Protein AF-A0A7W0KRJ3-F1 (afdb_monomer_lite)

Sequence (110 aa):
MSLVLPGERETLPFDDPAVAGALRRVLGLRPSPVFSTLSARDDRWLGSLTGGERLDERLLADPFGALAQARVLRVGAGFLGLTPALPGPVIQRYGSGNPWPGGRFERSQR

Radius of gyration: 16.85 Å; chains: 1; bounding box: 44×34×52 Å

Foldseek 3Di:
DKKFFDDPPQKDFCLPPVNVVVVVVLCVPDHAPDKDFDADPLTTTGIIDGDDPDDDPCSVPPVCCVSGNIDDDDDDPPPDDDDPPDPDDDDSDRPDPDDDPPDDDDDDDD

Structure (mmCIF, N/CA/C/O backbone):
data_AF-A0A7W0KRJ3-F1
#
_entry.id   AF-A0A7W0KRJ3-F1
#
loop_
_atom_site.group_PDB
_atom_site.id
_atom_site.type_symbol
_atom_site.label_atom_id
_atom_site.label_alt_id
_atom_site.label_comp_id
_atom_site.label_asym_id
_atom_site.label_entity_id
_atom_site.label_seq_id
_atom_site.pdbx_PDB_ins_code
_atom_site.Cartn_x
_atom_site.Cartn_y
_atom_site.Cartn_z
_atom_site.occupancy
_atom_site.B_iso_or_equiv
_atom_site.auth_seq_id
_atom_site.auth_comp_id
_atom_site.auth_asym_id
_atom_site.auth_atom_id
_atom_site.pdbx_PDB_model_num
ATOM 1 N N . MET A 1 1 ? -9.149 -2.831 7.467 1.00 91.00 1 MET A N 1
ATOM 2 C CA . MET A 1 1 ? -7.882 -2.729 6.711 1.00 91.00 1 MET A CA 1
ATOM 3 C C . MET A 1 1 ? -7.844 -3.849 5.688 1.00 91.00 1 MET A C 1
ATOM 5 O O . MET A 1 1 ? -8.365 -4.917 5.981 1.00 91.00 1 MET A O 1
ATOM 9 N N . SER A 1 2 ? -7.262 -3.603 4.523 1.00 91.44 2 SER A N 1
ATOM 10 C CA . SER A 1 2 ? -6.898 -4.597 3.518 1.00 91.44 2 SER A CA 1
ATOM 11 C C . SER A 1 2 ? -5.375 -4.751 3.534 1.00 91.44 2 SER A C 1
ATOM 13 O O . SER A 1 2 ? -4.651 -3.753 3.539 1.00 91.44 2 SER A O 1
ATOM 15 N N . LEU A 1 3 ? -4.907 -5.995 3.620 1.00 92.38 3 LEU A N 1
ATOM 16 C CA . LEU A 1 3 ? -3.504 -6.381 3.514 1.00 92.38 3 LEU A CA 1
ATOM 17 C C . LEU A 1 3 ? -3.340 -7.268 2.285 1.00 92.38 3 LEU A C 1
ATOM 19 O O . LEU A 1 3 ? -3.967 -8.325 2.205 1.00 92.38 3 LEU A O 1
ATOM 23 N N . VAL A 1 4 ? -2.457 -6.872 1.380 1.00 90.19 4 VAL A N 1
ATOM 24 C CA . VAL A 1 4 ? -2.082 -7.668 0.213 1.00 90.19 4 VAL A CA 1
ATOM 25 C C . VAL A 1 4 ? -0.640 -8.112 0.383 1.00 90.19 4 VAL A C 1
ATOM 27 O O . VAL A 1 4 ? 0.245 -7.273 0.539 1.00 90.19 4 VAL A O 1
ATOM 30 N N . LEU A 1 5 ? -0.417 -9.425 0.354 1.00 89.00 5 LEU A N 1
ATOM 31 C CA . LEU A 1 5 ? 0.908 -10.040 0.386 1.00 89.00 5 LEU A CA 1
ATOM 32 C C . LEU A 1 5 ? 1.005 -11.045 -0.772 1.00 89.00 5 LEU A C 1
ATOM 34 O O . LEU A 1 5 ? 0.291 -12.051 -0.734 1.00 89.00 5 LEU A O 1
ATOM 38 N N . PRO A 1 6 ? 1.834 -10.785 -1.795 1.00 84.06 6 PRO A N 1
ATOM 39 C CA . PRO A 1 6 ? 2.126 -11.756 -2.839 1.00 84.06 6 PRO A CA 1
ATOM 40 C C . PRO A 1 6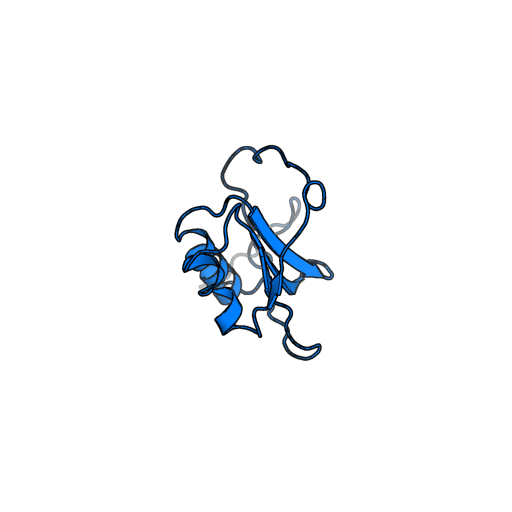 ? 2.890 -12.961 -2.282 1.00 84.06 6 PRO A C 1
ATOM 42 O O . PRO A 1 6 ? 3.530 -12.885 -1.228 1.00 84.06 6 PRO A O 1
ATOM 45 N N . GLY A 1 7 ? 2.830 -14.087 -2.995 1.00 78.88 7 GLY A N 1
ATOM 46 C CA . GLY A 1 7 ? 3.676 -15.238 -2.680 1.00 78.88 7 GLY A CA 1
ATOM 47 C C . GLY A 1 7 ? 5.166 -14.920 -2.872 1.00 78.88 7 GLY A C 1
ATOM 48 O O . GLY A 1 7 ? 5.531 -13.994 -3.590 1.00 78.88 7 GLY A O 1
ATOM 49 N N . GLU A 1 8 ? 6.065 -15.727 -2.296 1.00 72.69 8 GLU A N 1
ATOM 50 C CA . GLU A 1 8 ? 7.526 -15.492 -2.363 1.00 72.69 8 GLU A CA 1
ATOM 51 C C . GLU A 1 8 ? 8.100 -15.422 -3.793 1.00 72.69 8 GLU A C 1
ATOM 53 O O . GLU A 1 8 ? 9.202 -14.916 -4.001 1.00 72.69 8 GLU A O 1
ATOM 58 N N . ARG A 1 9 ? 7.359 -15.939 -4.779 1.00 68.81 9 ARG A N 1
ATOM 59 C CA . ARG A 1 9 ? 7.740 -15.977 -6.199 1.00 68.81 9 ARG A CA 1
ATOM 60 C C . ARG A 1 9 ? 7.103 -14.864 -7.035 1.00 68.81 9 ARG A C 1
ATOM 62 O O . ARG A 1 9 ? 7.446 -14.718 -8.203 1.00 68.81 9 ARG A O 1
ATOM 69 N N . GLU A 1 10 ? 6.189 -14.093 -6.458 1.00 71.56 10 GLU A N 1
ATOM 70 C CA . GLU A 1 10 ? 5.447 -13.027 -7.127 1.00 71.56 10 GLU A CA 1
ATOM 71 C C . GLU A 1 10 ? 6.065 -11.684 -6.733 1.00 71.56 10 GLU A C 1
ATOM 73 O O . GLU A 1 10 ? 5.688 -11.050 -5.751 1.00 71.56 10 GLU A O 1
ATOM 78 N N . THR A 1 11 ? 7.080 -11.259 -7.481 1.00 72.69 11 THR A N 1
ATOM 79 C CA . THR A 1 11 ? 7.788 -10.004 -7.210 1.00 72.69 11 THR A CA 1
ATOM 80 C C . THR A 1 11 ? 7.569 -9.028 -8.350 1.00 72.69 11 THR A C 1
ATOM 82 O O . THR A 1 11 ? 7.808 -9.379 -9.505 1.00 72.69 11 THR A O 1
ATOM 85 N N . LEU A 1 12 ? 7.173 -7.794 -8.033 1.00 76.00 12 LEU A N 1
ATOM 86 C CA . LEU A 1 12 ? 7.120 -6.712 -9.013 1.00 76.00 12 LEU A CA 1
ATOM 87 C C . LEU A 1 12 ? 8.338 -5.793 -8.844 1.00 76.00 12 LEU A C 1
ATOM 89 O O . LEU A 1 12 ? 8.608 -5.375 -7.709 1.00 76.00 12 LEU A O 1
ATOM 93 N N . PRO A 1 13 ? 9.051 -5.464 -9.938 1.00 78.12 13 PRO A N 1
ATOM 94 C CA . PRO A 1 13 ? 10.117 -4.470 -9.909 1.00 78.12 13 PRO A CA 1
ATOM 95 C C . PRO A 1 13 ? 9.508 -3.089 -9.647 1.00 78.12 13 PRO A C 1
ATOM 97 O O . PRO A 1 13 ? 8.774 -2.555 -10.475 1.00 78.12 13 PRO A O 1
ATOM 100 N N . PHE A 1 14 ? 9.776 -2.512 -8.478 1.00 74.25 14 PHE A N 1
ATOM 101 C CA . PHE A 1 14 ? 9.161 -1.254 -8.041 1.00 74.25 14 PHE A CA 1
ATOM 102 C C . PHE A 1 14 ? 9.654 -0.039 -8.846 1.00 74.25 14 PHE A C 1
ATOM 104 O O . PHE A 1 14 ? 8.927 0.949 -8.984 1.00 74.25 14 PHE A O 1
ATOM 111 N N . ASP A 1 15 ? 10.856 -0.149 -9.417 1.00 72.62 15 ASP A N 1
ATOM 112 C CA . ASP A 1 15 ? 11.475 0.851 -10.295 1.00 72.62 15 ASP A CA 1
ATOM 113 C C . ASP A 1 15 ? 11.027 0.748 -11.759 1.00 72.62 15 ASP A C 1
ATOM 115 O O . ASP A 1 15 ? 11.307 1.647 -12.556 1.00 72.62 15 ASP A O 1
ATOM 119 N N . ASP A 1 16 ? 10.310 -0.315 -12.135 1.00 77.00 16 ASP A N 1
ATOM 120 C CA . ASP A 1 16 ? 9.782 -0.435 -13.489 1.00 77.00 16 ASP A CA 1
ATOM 121 C C . ASP A 1 16 ? 8.744 0.679 -13.757 1.00 77.00 16 ASP A C 1
ATOM 123 O O . ASP A 1 16 ? 7.782 0.839 -12.993 1.00 77.00 16 ASP A O 1
ATOM 127 N N . PRO A 1 17 ? 8.891 1.469 -14.839 1.00 74.81 17 PRO A N 1
ATOM 128 C CA . PRO A 1 17 ? 7.990 2.583 -15.121 1.00 74.81 17 PRO A CA 1
ATOM 129 C C . PRO A 1 17 ? 6.524 2.178 -15.310 1.00 74.81 17 PRO A C 1
ATOM 131 O O . PRO A 1 17 ? 5.631 2.971 -14.994 1.00 74.81 17 PRO A O 1
ATOM 134 N N . ALA A 1 18 ? 6.251 0.971 -15.815 1.00 77.75 18 ALA A N 1
ATOM 135 C CA . ALA A 1 18 ? 4.892 0.470 -15.969 1.00 77.75 18 ALA A CA 1
ATOM 136 C C . ALA A 1 18 ? 4.283 0.125 -14.603 1.00 77.75 18 ALA A C 1
ATOM 138 O O . ALA A 1 18 ? 3.132 0.495 -14.351 1.00 77.75 18 ALA A O 1
ATOM 139 N N . VAL A 1 19 ? 5.063 -0.484 -13.700 1.00 76.25 19 VAL A N 1
ATOM 140 C CA . VAL A 1 19 ? 4.661 -0.743 -12.305 1.00 76.25 19 VAL A CA 1
ATOM 141 C C . VAL A 1 19 ? 4.420 0.573 -11.565 1.00 76.25 19 VAL A C 1
ATOM 143 O O . VAL A 1 19 ? 3.322 0.797 -11.054 1.00 76.25 19 VAL A O 1
ATOM 146 N N . ALA A 1 20 ? 5.380 1.500 -11.583 1.00 76.44 20 ALA A N 1
ATOM 147 C CA . ALA A 1 20 ? 5.240 2.816 -10.960 1.00 76.44 20 ALA A CA 1
ATOM 148 C C . ALA A 1 20 ? 4.045 3.607 -11.532 1.00 76.44 20 ALA A C 1
ATOM 150 O O . ALA A 1 20 ? 3.275 4.230 -10.797 1.00 76.44 20 ALA A O 1
ATOM 151 N N . GLY A 1 21 ? 3.840 3.559 -12.851 1.00 74.81 21 GLY A N 1
ATOM 152 C CA . GLY A 1 21 ? 2.702 4.190 -13.518 1.00 74.81 21 GLY A CA 1
ATOM 153 C C . GLY A 1 21 ? 1.354 3.561 -13.151 1.00 74.81 21 GLY A C 1
ATOM 154 O O . GLY A 1 21 ? 0.354 4.273 -13.043 1.00 74.81 21 GLY A O 1
ATOM 155 N N . ALA A 1 22 ? 1.301 2.244 -12.945 1.00 76.75 22 ALA A N 1
ATOM 156 C CA . ALA A 1 22 ? 0.110 1.553 -12.456 1.00 76.75 22 ALA A CA 1
ATOM 157 C C . ALA A 1 22 ? -0.192 1.915 -10.993 1.00 76.75 22 ALA A C 1
ATOM 159 O O . ALA A 1 22 ? -1.324 2.287 -10.684 1.00 76.75 22 ALA A O 1
ATOM 160 N N . LEU A 1 23 ? 0.825 1.914 -10.124 1.00 77.12 23 LEU A N 1
ATOM 161 C CA . LEU A 1 23 ? 0.706 2.317 -8.719 1.00 77.12 23 LEU A CA 1
ATOM 162 C C . LEU A 1 23 ? 0.171 3.744 -8.582 1.00 77.12 23 LEU A C 1
ATOM 164 O O . LEU A 1 23 ? -0.758 3.988 -7.819 1.00 77.12 23 LEU A O 1
ATOM 168 N N . ARG A 1 24 ? 0.695 4.690 -9.369 1.00 76.56 24 ARG A N 1
ATOM 169 C CA . ARG A 1 24 ? 0.214 6.082 -9.367 1.00 76.56 24 ARG A CA 1
ATOM 170 C C . ARG A 1 24 ? -1.234 6.207 -9.810 1.00 76.56 24 ARG A C 1
ATOM 172 O O . ARG A 1 24 ? -1.974 6.982 -9.213 1.00 76.56 24 ARG A O 1
ATOM 179 N N . ARG A 1 25 ? -1.648 5.453 -10.834 1.00 77.88 25 ARG A N 1
ATOM 180 C CA . ARG A 1 25 ? -3.052 5.431 -11.272 1.00 77.88 25 ARG A CA 1
ATOM 181 C C . ARG A 1 25 ? -3.953 4.946 -10.148 1.00 77.88 25 ARG A C 1
ATOM 183 O O . ARG A 1 25 ? -4.929 5.617 -9.847 1.00 77.88 25 ARG A O 1
ATOM 190 N N . VAL A 1 26 ? -3.580 3.850 -9.493 1.00 75.06 26 VAL A N 1
ATOM 191 C CA . VAL A 1 26 ? -4.291 3.312 -8.329 1.00 75.06 26 VAL A CA 1
ATOM 192 C C . VAL A 1 26 ? -4.370 4.337 -7.193 1.00 75.06 26 VAL A C 1
ATOM 194 O O . VAL A 1 26 ? -5.441 4.555 -6.635 1.00 75.06 26 VAL A O 1
ATOM 197 N N . LEU A 1 27 ? -3.266 5.020 -6.889 1.00 71.25 27 LEU A N 1
ATOM 198 C CA . LEU A 1 27 ? -3.207 6.006 -5.808 1.00 71.25 27 LEU A CA 1
ATOM 199 C C . LEU A 1 27 ? -3.922 7.322 -6.113 1.00 71.25 27 LEU A C 1
ATOM 201 O O . LEU A 1 27 ? -4.342 8.018 -5.191 1.00 71.25 27 LEU A O 1
ATOM 205 N N . GLY A 1 28 ? -4.098 7.651 -7.392 1.00 72.56 28 GLY A N 1
ATOM 206 C CA . GLY A 1 28 ? -4.906 8.786 -7.829 1.00 72.56 28 GLY A CA 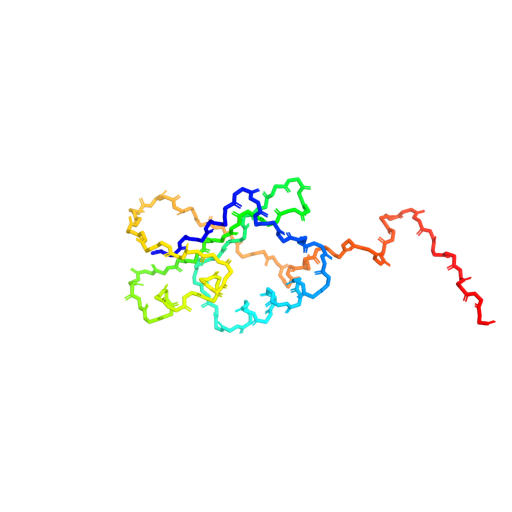1
ATOM 207 C C . GLY A 1 28 ? -6.416 8.572 -7.664 1.00 72.56 28 GLY A C 1
ATOM 208 O O . GLY A 1 28 ? -7.176 9.540 -7.695 1.00 72.56 28 GLY A O 1
ATOM 209 N N . LEU A 1 29 ? -6.878 7.331 -7.466 1.00 66.69 29 LEU A N 1
ATOM 210 C CA . LEU A 1 29 ? -8.297 7.001 -7.306 1.00 66.69 29 LEU A CA 1
ATOM 211 C C . LEU A 1 29 ? -8.747 7.237 -5.856 1.00 66.69 29 LEU A C 1
ATOM 213 O O . LEU A 1 29 ? -8.723 6.314 -5.054 1.00 66.69 29 LEU A O 1
ATOM 217 N N . ARG A 1 30 ? -9.185 8.468 -5.540 1.00 67.00 30 ARG A N 1
ATOM 218 C CA . ARG A 1 30 ? -9.653 8.949 -4.213 1.00 67.00 30 ARG A CA 1
ATOM 219 C C . ARG A 1 30 ? -8.671 8.670 -3.050 1.00 67.00 30 ARG A C 1
ATOM 221 O O . ARG A 1 30 ? -8.349 7.527 -2.762 1.00 67.00 30 ARG A O 1
ATOM 228 N N . PRO A 1 31 ? -8.259 9.662 -2.249 1.00 67.00 31 PRO A N 1
ATOM 229 C CA . PRO A 1 31 ? -7.319 9.420 -1.149 1.00 67.00 31 PRO A CA 1
ATOM 230 C C . PRO A 1 31 ? -7.874 8.417 -0.119 1.00 67.00 31 PRO A C 1
ATOM 232 O O . PRO A 1 31 ? -9.046 8.481 0.252 1.00 67.00 31 PRO A O 1
ATOM 235 N N . SER A 1 32 ? -7.056 7.442 0.292 1.00 73.69 32 SER A N 1
ATOM 236 C CA . SER A 1 32 ? -7.310 6.593 1.468 1.00 73.69 32 SER A CA 1
ATOM 237 C C . SER A 1 32 ? -6.701 7.283 2.688 1.00 73.69 32 SER A C 1
ATOM 239 O O . SER A 1 32 ? -5.596 7.810 2.551 1.00 73.69 32 SER A O 1
ATOM 241 N N . PRO A 1 33 ? -7.341 7.277 3.870 1.00 77.06 33 PRO A N 1
ATOM 242 C CA . PRO A 1 33 ? -6.730 7.848 5.071 1.00 77.06 33 PRO A CA 1
ATOM 243 C C . PRO A 1 33 ? -5.474 7.077 5.498 1.00 77.06 33 PRO A C 1
ATOM 245 O O . PRO A 1 33 ? -4.570 7.657 6.090 1.00 77.06 33 PRO A O 1
ATOM 248 N N . VAL A 1 34 ? -5.390 5.785 5.163 1.00 82.25 34 VAL A N 1
ATOM 249 C CA . VAL A 1 34 ? -4.174 4.985 5.320 1.00 82.25 34 VAL A CA 1
ATOM 250 C C . VAL A 1 34 ? -3.846 4.306 4.001 1.00 82.25 34 VAL A C 1
ATOM 252 O O . VAL A 1 34 ? -4.674 3.574 3.446 1.00 82.25 34 VAL A O 1
ATOM 255 N N . PHE A 1 35 ? -2.615 4.505 3.546 1.00 83.06 35 PHE A N 1
ATOM 256 C CA . PHE A 1 35 ? -2.028 3.753 2.452 1.00 83.06 35 PHE A CA 1
ATOM 257 C C . PHE A 1 35 ? -0.522 3.571 2.667 1.00 83.06 35 PHE A C 1
ATOM 259 O O . PHE A 1 35 ? 0.170 4.517 3.041 1.00 83.06 35 PHE A O 1
AT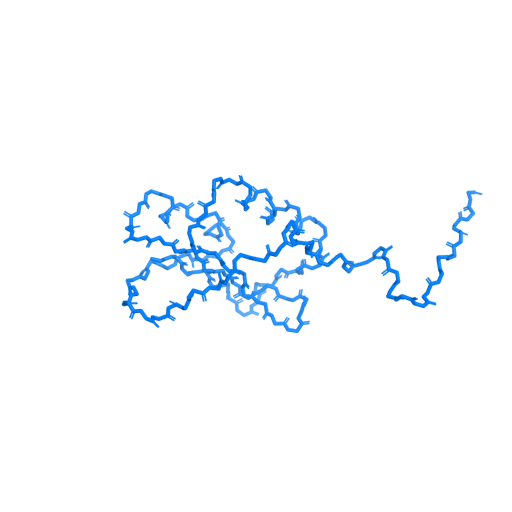OM 266 N N . SER A 1 36 ? -0.011 2.372 2.397 1.00 84.44 36 SER A N 1
ATOM 267 C CA . SER A 1 36 ? 1.426 2.106 2.344 1.00 84.44 36 SER A CA 1
ATOM 268 C C . SER A 1 36 ? 1.739 0.972 1.367 1.00 84.44 36 SER A C 1
ATOM 270 O O . SER A 1 36 ? 1.046 -0.045 1.346 1.00 84.44 36 SER A O 1
ATOM 272 N N . THR A 1 37 ? 2.797 1.129 0.571 1.00 83.94 37 THR A N 1
ATOM 273 C CA . THR A 1 37 ? 3.433 0.028 -0.164 1.00 83.94 37 THR A CA 1
ATOM 274 C C . THR A 1 37 ? 4.557 -0.556 0.677 1.00 83.94 37 THR A C 1
ATOM 276 O O . THR A 1 37 ? 5.409 0.184 1.166 1.00 83.94 37 THR A O 1
ATOM 279 N N . LEU A 1 38 ? 4.595 -1.877 0.799 1.00 85.44 38 LEU A N 1
ATOM 280 C CA . LEU A 1 38 ? 5.689 -2.596 1.435 1.00 85.44 38 LEU A CA 1
ATOM 281 C C . LEU A 1 38 ? 6.743 -2.902 0.372 1.00 85.44 38 LEU A C 1
ATOM 283 O O . LEU A 1 38 ? 6.409 -3.428 -0.691 1.00 85.44 38 LEU A O 1
ATOM 287 N N . SER A 1 39 ? 8.006 -2.594 0.648 1.00 82.44 39 SER A N 1
ATOM 288 C CA . SER A 1 39 ? 9.122 -2.918 -0.238 1.00 82.44 39 SER A CA 1
ATOM 289 C C . SER A 1 39 ? 10.295 -3.523 0.530 1.00 82.44 39 SER A C 1
ATOM 291 O O . SER A 1 39 ? 10.446 -3.322 1.735 1.00 82.44 39 SER A O 1
ATOM 293 N N . ALA A 1 40 ? 11.121 -4.299 -0.168 1.00 80.44 40 ALA A N 1
ATOM 294 C CA . ALA A 1 40 ? 12.415 -4.764 0.320 1.00 80.44 40 ALA A CA 1
ATOM 295 C C . ALA A 1 40 ? 13.519 -4.239 -0.587 1.00 80.44 40 ALA A C 1
ATOM 297 O O . ALA A 1 40 ? 13.369 -4.299 -1.801 1.00 80.44 40 ALA A O 1
ATOM 298 N N . ARG A 1 41 ? 14.633 -3.810 0.024 1.00 71.69 41 ARG A N 1
ATOM 299 C CA . ARG A 1 41 ? 15.870 -3.400 -0.669 1.00 71.69 41 ARG A CA 1
ATOM 300 C C . ARG A 1 41 ? 15.640 -2.366 -1.785 1.00 71.69 41 ARG A C 1
ATOM 302 O O . ARG A 1 41 ? 16.378 -2.342 -2.757 1.00 71.69 41 ARG A O 1
ATOM 309 N N . ASP A 1 42 ? 14.635 -1.513 -1.592 1.00 68.00 42 ASP A N 1
ATOM 310 C CA . ASP A 1 42 ? 14.215 -0.403 -2.460 1.00 68.00 42 ASP A CA 1
ATOM 311 C C . ASP A 1 42 ? 13.698 -0.771 -3.864 1.00 68.00 42 ASP A C 1
ATOM 313 O O . ASP A 1 42 ? 13.028 0.053 -4.478 1.00 68.00 42 ASP A O 1
ATOM 317 N N . ASP A 1 43 ? 13.890 -2.002 -4.340 1.00 71.38 43 ASP A N 1
ATOM 318 C CA . ASP A 1 43 ? 13.580 -2.415 -5.716 1.00 71.38 43 ASP A CA 1
ATOM 319 C C . ASP A 1 43 ? 12.418 -3.412 -5.833 1.00 71.38 43 ASP A C 1
ATOM 321 O O . ASP A 1 43 ? 11.860 -3.603 -6.917 1.00 71.38 43 ASP A O 1
ATOM 325 N N . ARG A 1 44 ? 12.022 -4.049 -4.727 1.00 77.38 44 ARG A N 1
ATOM 326 C CA . ARG A 1 44 ? 11.045 -5.140 -4.743 1.00 77.38 44 ARG A CA 1
ATOM 327 C C . ARG A 1 44 ? 9.783 -4.794 -3.979 1.00 77.38 44 ARG A C 1
ATOM 329 O O . ARG A 1 44 ? 9.826 -4.590 -2.767 1.00 77.38 44 ARG A O 1
ATOM 336 N N . TRP A 1 45 ? 8.643 -4.844 -4.663 1.00 83.31 45 TRP A N 1
ATOM 337 C CA . TRP A 1 45 ? 7.333 -4.794 -4.018 1.00 83.31 45 TRP A CA 1
ATOM 338 C C . TRP A 1 45 ? 7.066 -6.074 -3.211 1.00 83.31 45 TRP A C 1
ATOM 340 O O . TRP A 1 45 ? 7.206 -7.180 -3.730 1.00 83.31 45 TRP A O 1
ATOM 350 N N . LEU A 1 46 ? 6.679 -5.912 -1.944 1.00 86.88 46 LEU A N 1
ATOM 351 C CA . LEU A 1 46 ? 6.333 -6.989 -1.010 1.00 86.88 46 LEU A CA 1
ATOM 352 C C . LEU A 1 46 ? 4.853 -7.016 -0.630 1.00 86.88 46 LEU A C 1
ATOM 354 O O . LEU A 1 46 ? 4.445 -7.889 0.131 1.00 86.88 46 LEU A O 1
ATOM 358 N N . GLY A 1 47 ? 4.065 -6.041 -1.073 1.00 89.31 47 GLY A N 1
ATOM 359 C CA . GLY A 1 47 ? 2.670 -5.946 -0.675 1.00 89.31 47 GLY A CA 1
ATOM 360 C C . GLY A 1 47 ? 2.183 -4.525 -0.465 1.00 89.31 47 GLY A C 1
ATOM 361 O O . GLY A 1 47 ? 2.876 -3.536 -0.721 1.00 89.31 47 GLY A O 1
ATOM 362 N N . SER A 1 48 ? 0.962 -4.417 0.031 1.00 89.88 48 SER A N 1
ATOM 363 C CA . SER A 1 48 ? 0.356 -3.133 0.354 1.00 89.88 48 SER A CA 1
ATOM 364 C C . SER A 1 48 ? -0.579 -3.228 1.550 1.00 89.88 48 SER A C 1
ATOM 366 O O . SER A 1 48 ? -1.097 -4.289 1.909 1.00 89.88 48 SER A O 1
ATOM 368 N N . LEU A 1 49 ? -0.771 -2.071 2.170 1.00 91.00 49 LEU A N 1
ATOM 369 C CA . LEU A 1 49 ? -1.708 -1.830 3.249 1.00 91.00 49 LEU A CA 1
ATOM 370 C C . LEU A 1 49 ? -2.637 -0.697 2.828 1.00 91.00 49 LEU A C 1
ATOM 372 O O . LEU A 1 49 ? -2.180 0.423 2.593 1.00 91.00 49 LEU A O 1
ATOM 376 N N . THR A 1 50 ? -3.937 -0.969 2.810 1.00 89.75 50 THR A N 1
ATOM 377 C CA . THR A 1 50 ? -4.979 0.048 2.631 1.00 89.75 50 THR A CA 1
ATOM 378 C C . THR A 1 50 ? -5.872 0.045 3.863 1.00 89.75 50 THR A C 1
ATOM 380 O O . THR A 1 50 ? -6.376 -0.997 4.286 1.00 89.75 50 THR A O 1
ATOM 383 N N . GLY A 1 51 ? -6.079 1.198 4.491 1.00 89.19 51 GLY A N 1
ATOM 384 C CA . GLY A 1 51 ? -6.857 1.293 5.726 1.00 89.19 51 GLY A CA 1
ATOM 385 C C . GLY A 1 51 ? -7.869 2.429 5.711 1.00 89.19 51 GLY A C 1
ATOM 386 O O . GLY A 1 51 ? -7.677 3.449 5.060 1.00 89.19 51 GLY A O 1
ATOM 387 N N . GLY A 1 52 ? -8.937 2.231 6.477 1.00 87.88 52 GLY A N 1
ATOM 388 C CA . GLY A 1 52 ? -10.019 3.179 6.704 1.00 87.88 52 GLY A CA 1
ATOM 389 C C . GLY A 1 52 ? -10.677 2.900 8.052 1.00 87.88 52 GLY A C 1
ATOM 390 O O . GLY A 1 52 ? -10.466 1.833 8.637 1.00 87.88 52 GLY A O 1
ATOM 391 N N . GLU A 1 53 ? -11.461 3.857 8.546 1.00 85.44 53 GLU A N 1
ATOM 392 C CA . GLU A 1 53 ? -12.154 3.748 9.841 1.00 85.44 53 GLU A CA 1
ATOM 393 C C . GLU A 1 53 ? -13.238 2.664 9.848 1.00 85.44 53 GLU A C 1
ATOM 395 O O . GLU A 1 53 ? -13.551 2.081 10.885 1.00 85.44 53 GLU A O 1
ATOM 400 N N . ARG A 1 54 ? -13.826 2.391 8.680 1.00 87.50 54 ARG A N 1
ATOM 401 C CA . ARG A 1 54 ? -14.904 1.422 8.483 1.00 87.50 54 ARG A CA 1
ATOM 402 C C . ARG A 1 54 ? -14.555 0.488 7.337 1.00 87.50 54 ARG A C 1
ATOM 404 O O . ARG A 1 54 ? -13.813 0.868 6.441 1.00 87.50 54 ARG A O 1
ATOM 411 N N . LEU A 1 55 ? -15.096 -0.728 7.378 1.00 88.56 55 LEU A N 1
ATOM 412 C CA . LEU A 1 55 ? -15.089 -1.616 6.220 1.00 88.56 55 LEU A CA 1
ATOM 413 C C . LEU A 1 55 ? -16.127 -1.103 5.218 1.00 88.56 55 LEU A C 1
ATOM 415 O O . LEU A 1 55 ? -17.301 -1.001 5.564 1.00 88.56 55 LEU A O 1
ATOM 419 N N . ASP A 1 56 ? -15.687 -0.782 4.009 1.00 88.50 56 ASP A N 1
ATOM 420 C CA . ASP A 1 56 ? -16.519 -0.287 2.917 1.00 88.50 56 ASP A CA 1
ATOM 421 C C . ASP A 1 56 ? -16.208 -1.029 1.607 1.00 88.50 56 ASP A C 1
ATOM 423 O O . ASP A 1 56 ? -15.279 -1.840 1.531 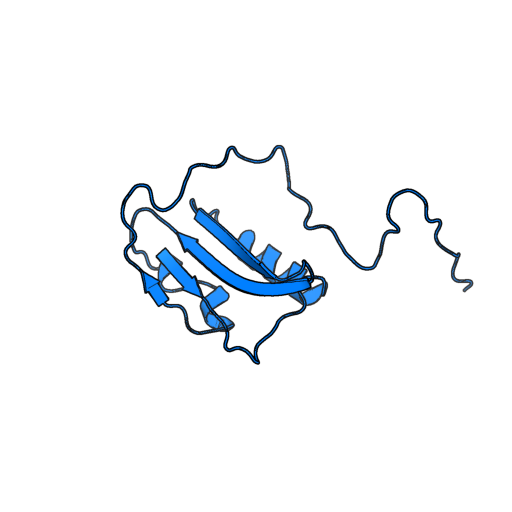1.00 88.50 56 ASP A O 1
ATOM 427 N N . GLU A 1 57 ? -16.997 -0.759 0.564 1.00 87.12 57 GLU A N 1
ATOM 428 C CA . GLU A 1 57 ? -16.824 -1.363 -0.765 1.00 87.12 57 GLU A CA 1
ATOM 429 C C . GLU A 1 57 ? -15.424 -1.125 -1.334 1.00 87.12 57 GLU A C 1
ATOM 431 O O . GLU A 1 57 ? -14.884 -1.982 -2.024 1.00 87.12 57 GLU A O 1
ATOM 436 N N . ARG A 1 58 ? -14.797 0.005 -0.998 1.00 80.94 58 ARG A N 1
ATOM 437 C CA . ARG A 1 58 ? -13.446 0.335 -1.444 1.00 80.94 58 ARG A CA 1
ATOM 438 C C . ARG A 1 58 ? -12.403 -0.599 -0.836 1.00 80.94 58 ARG A C 1
ATOM 440 O O . ARG A 1 58 ? -11.532 -1.069 -1.556 1.00 80.94 58 ARG A O 1
ATOM 447 N N . LEU A 1 59 ? -12.452 -0.838 0.474 1.00 87.06 59 LEU A N 1
ATOM 448 C CA . LEU A 1 59 ? -11.539 -1.777 1.132 1.00 87.06 59 LEU A CA 1
ATOM 449 C C . LEU A 1 59 ? -11.769 -3.218 0.671 1.00 87.06 59 LEU A C 1
ATOM 451 O O . LEU A 1 59 ? -10.819 -3.996 0.642 1.00 87.06 59 LEU A O 1
ATOM 455 N N . LEU A 1 60 ? -13.010 -3.571 0.329 1.00 88.38 60 LEU A N 1
ATOM 456 C CA . LEU A 1 60 ? -13.343 -4.874 -0.252 1.00 88.38 60 LEU A CA 1
ATOM 457 C C . LEU A 1 60 ? -12.843 -5.006 -1.698 1.00 88.38 60 LEU A C 1
ATOM 459 O O . LEU A 1 60 ? -12.417 -6.085 -2.097 1.00 88.38 60 LEU A O 1
ATOM 463 N N . ALA A 1 61 ? -12.855 -3.909 -2.454 1.00 86.94 61 ALA A N 1
ATOM 464 C CA . ALA A 1 61 ? -12.351 -3.805 -3.817 1.00 86.94 61 ALA A CA 1
ATOM 465 C C . ALA A 1 61 ? -10.951 -3.171 -3.860 1.00 86.94 61 ALA A C 1
ATOM 467 O O . ALA A 1 61 ? -10.674 -2.336 -4.726 1.00 86.94 61 ALA A O 1
ATOM 468 N N . ASP A 1 62 ? -10.074 -3.535 -2.913 1.00 86.81 62 ASP A N 1
ATOM 469 C CA . ASP A 1 62 ? -8.706 -3.020 -2.893 1.00 86.81 62 ASP A CA 1
ATOM 470 C C . ASP A 1 62 ? -8.037 -3.304 -4.252 1.00 86.81 62 ASP A C 1
ATOM 472 O O . ASP A 1 62 ? -7.936 -4.469 -4.650 1.00 86.81 62 ASP A O 1
ATOM 476 N N . PRO A 1 63 ? -7.576 -2.273 -4.979 1.00 82.50 63 PRO A N 1
ATOM 477 C CA . PRO A 1 63 ? -6.996 -2.439 -6.308 1.00 82.50 63 PRO A CA 1
ATOM 478 C C . PRO A 1 63 ? -5.752 -3.338 -6.320 1.00 82.50 63 PRO A C 1
ATOM 480 O O . PRO A 1 63 ? -5.461 -3.962 -7.339 1.00 82.50 63 PRO A O 1
ATOM 483 N N . PHE A 1 64 ? -5.035 -3.462 -5.198 1.00 83.44 64 PHE A N 1
ATOM 484 C CA . PHE A 1 64 ? -3.913 -4.396 -5.071 1.00 83.44 64 PHE A CA 1
ATOM 485 C C . PHE A 1 64 ? -4.360 -5.857 -4.954 1.00 83.44 64 PHE A C 1
ATOM 487 O O . PHE A 1 64 ? -3.563 -6.756 -5.211 1.00 83.44 64 PHE A O 1
ATOM 494 N N . GLY A 1 65 ? -5.637 -6.104 -4.650 1.00 85.56 65 GLY A N 1
ATOM 495 C CA . GLY A 1 65 ? -6.249 -7.432 -4.680 1.00 85.56 65 GLY A CA 1
ATOM 496 C C . GLY A 1 65 ? -6.206 -8.101 -6.060 1.00 85.56 65 GLY A C 1
ATOM 497 O O . GLY A 1 65 ? -6.330 -9.318 -6.155 1.00 85.56 65 GLY A O 1
ATOM 498 N N . ALA A 1 66 ? -5.989 -7.327 -7.130 1.00 82.69 66 ALA A N 1
ATOM 499 C CA . ALA A 1 66 ? -5.750 -7.856 -8.472 1.00 82.69 66 ALA A CA 1
ATOM 500 C C . ALA A 1 66 ? -4.342 -8.458 -8.652 1.00 82.69 66 ALA A C 1
ATOM 502 O O . ALA A 1 66 ? -4.128 -9.222 -9.589 1.00 82.69 66 ALA A O 1
ATOM 503 N N . LEU A 1 67 ? -3.385 -8.099 -7.788 1.00 80.19 67 LEU A N 1
ATOM 504 C CA . LEU A 1 67 ? -1.997 -8.573 -7.849 1.00 80.19 67 LEU A CA 1
ATOM 505 C C . LEU A 1 67 ? -1.766 -9.797 -6.962 1.00 80.19 67 LEU A C 1
ATOM 507 O O . LEU A 1 67 ? -0.992 -10.673 -7.326 1.00 80.19 67 LEU A O 1
ATOM 511 N N . ALA A 1 68 ? -2.415 -9.843 -5.799 1.00 85.00 68 ALA A N 1
ATOM 512 C CA . ALA A 1 68 ? -2.354 -10.963 -4.869 1.00 85.00 68 ALA A CA 1
ATOM 513 C C . ALA A 1 68 ? -3.582 -10.965 -3.951 1.00 85.00 68 ALA A C 1
ATOM 515 O O . ALA A 1 68 ? -4.327 -9.988 -3.885 1.00 85.00 68 ALA A O 1
ATOM 516 N N . GLN A 1 69 ? -3.790 -12.054 -3.206 1.00 88.19 69 GLN A N 1
ATOM 517 C CA . GLN A 1 69 ? -4.944 -12.183 -2.318 1.00 88.19 69 GLN A CA 1
ATOM 518 C C . GLN A 1 69 ? -4.994 -11.044 -1.282 1.00 88.19 69 GLN A C 1
ATOM 520 O O . GLN A 1 69 ? -4.122 -10.931 -0.416 1.00 88.19 69 GLN A O 1
ATOM 525 N N . ALA A 1 70 ? -6.069 -10.254 -1.323 1.00 91.31 70 ALA A N 1
ATOM 526 C CA . ALA A 1 70 ? -6.375 -9.268 -0.296 1.00 91.31 70 ALA A CA 1
ATOM 527 C C . ALA A 1 70 ? -6.987 -9.938 0.941 1.00 91.31 70 ALA A C 1
ATOM 529 O O . ALA A 1 70 ? -7.923 -10.736 0.855 1.00 91.31 70 ALA A O 1
ATOM 530 N N . ARG A 1 71 ? -6.461 -9.596 2.118 1.00 93.38 71 ARG A N 1
ATOM 531 C CA . ARG A 1 71 ? -6.954 -10.057 3.417 1.00 93.38 71 ARG A CA 1
ATOM 532 C C . ARG A 1 71 ? -7.577 -8.894 4.167 1.00 93.38 71 ARG A C 1
ATOM 534 O O . ARG A 1 71 ? -6.907 -7.906 4.464 1.00 93.38 71 ARG A O 1
ATOM 541 N N . VAL A 1 72 ? -8.850 -9.035 4.524 1.00 93.69 72 VAL A N 1
ATOM 542 C CA . VAL A 1 72 ? -9.542 -8.052 5.360 1.00 93.69 72 VAL A CA 1
ATOM 543 C C . VAL A 1 72 ? -9.184 -8.298 6.821 1.00 93.69 72 VAL A C 1
ATOM 545 O O . VAL A 1 72 ? -9.469 -9.354 7.381 1.00 93.69 72 VAL A O 1
ATOM 548 N N . LEU A 1 73 ? -8.572 -7.298 7.446 1.00 92.12 73 LEU A N 1
ATOM 549 C CA . LEU A 1 73 ? -8.144 -7.325 8.837 1.00 92.12 73 LEU A CA 1
ATOM 550 C C . LEU A 1 73 ? -8.871 -6.243 9.637 1.00 92.12 73 LEU A C 1
ATOM 552 O O . LEU A 1 73 ? -8.954 -5.077 9.221 1.00 92.12 73 LEU A O 1
ATOM 556 N N . ARG A 1 74 ? -9.359 -6.623 10.821 1.00 92.19 74 ARG A N 1
ATOM 557 C CA . ARG A 1 74 ? -9.769 -5.677 11.859 1.00 92.19 74 ARG A CA 1
ATOM 558 C C . ARG A 1 74 ? -8.548 -5.368 12.712 1.00 92.19 74 ARG A C 1
ATOM 560 O O . ARG A 1 74 ? -7.970 -6.264 13.315 1.00 92.19 74 ARG A O 1
ATOM 567 N N . VAL A 1 75 ? -8.166 -4.101 12.738 1.00 88.75 75 VAL A N 1
ATOM 568 C CA . VAL A 1 75 ? -6.970 -3.628 13.430 1.00 88.75 75 VAL A CA 1
ATOM 569 C C . VAL A 1 75 ? -7.417 -2.713 14.565 1.00 88.75 75 VAL A C 1
ATOM 571 O O . VAL A 1 75 ? -8.294 -1.875 14.363 1.00 88.75 75 VAL A O 1
ATOM 574 N N . GLY A 1 76 ? -6.869 -2.920 15.762 1.00 87.19 76 GLY A N 1
ATOM 575 C CA . GLY A 1 76 ? -7.170 -2.092 16.929 1.00 87.19 76 GLY A CA 1
ATOM 576 C C . GLY A 1 76 ? -6.575 -0.686 16.820 1.00 87.19 76 GLY A C 1
ATOM 577 O O . GLY A 1 76 ? -5.661 -0.437 16.030 1.00 87.19 76 GLY A O 1
ATOM 578 N N . ALA A 1 77 ? -7.079 0.232 17.645 1.00 83.25 77 ALA A N 1
ATOM 579 C CA . ALA A 1 77 ? -6.482 1.556 17.788 1.00 83.25 77 ALA A CA 1
ATOM 580 C C . ALA A 1 77 ? -5.007 1.447 18.225 1.00 83.25 77 ALA A C 1
ATOM 582 O O . ALA A 1 77 ? -4.638 0.536 18.963 1.00 83.25 77 ALA A O 1
ATOM 583 N N . GLY A 1 78 ? -4.165 2.373 17.759 1.00 84.44 78 GLY A N 1
ATOM 584 C CA . GLY A 1 78 ? -2.743 2.438 18.124 1.00 84.44 78 GLY A CA 1
ATOM 585 C C . GLY A 1 78 ? -1.807 1.520 17.330 1.00 84.44 78 GLY A C 1
ATOM 586 O O . GLY A 1 78 ? -0.597 1.649 17.470 1.00 84.44 78 GLY A O 1
ATOM 587 N N . PHE A 1 79 ? -2.322 0.638 16.465 1.00 85.81 79 PHE A N 1
ATOM 588 C CA . PHE A 1 79 ? -1.471 -0.194 15.600 1.00 85.81 79 PHE A CA 1
ATOM 589 C C . PHE A 1 79 ? -0.768 0.615 14.500 1.00 85.81 79 PHE A C 1
ATOM 591 O O . PHE A 1 79 ? 0.362 0.318 14.128 1.00 85.81 79 PHE A O 1
ATOM 598 N N . LEU A 1 80 ? -1.447 1.639 13.974 1.00 83.31 80 LEU A N 1
ATOM 599 C CA . LEU A 1 80 ? -0.894 2.574 13.000 1.00 83.31 80 LEU A CA 1
ATOM 600 C C . LEU A 1 80 ? -0.762 3.947 13.650 1.00 83.31 80 LEU A C 1
ATOM 602 O O . LEU A 1 80 ? -1.728 4.470 14.208 1.00 83.31 80 LEU A O 1
ATOM 606 N N . GLY A 1 81 ? 0.439 4.514 13.573 1.00 80.38 81 GLY A N 1
ATOM 607 C CA . GLY A 1 81 ? 0.711 5.876 14.011 1.00 80.38 81 GLY A CA 1
ATOM 608 C C . GLY A 1 81 ? 0.289 6.905 12.966 1.00 80.38 81 GLY A C 1
ATOM 609 O O . GLY A 1 81 ? 0.175 6.609 11.776 1.00 80.38 81 GLY A O 1
ATOM 610 N N . LEU A 1 82 ? 0.098 8.142 13.414 1.00 79.00 82 LEU A N 1
ATOM 611 C CA . LEU A 1 82 ? -0.046 9.275 12.509 1.00 79.00 82 LEU A CA 1
ATOM 612 C C . LEU A 1 82 ? 1.334 9.659 11.976 1.00 79.00 82 LEU A C 1
ATOM 614 O O . LEU A 1 82 ? 2.291 9.781 12.737 1.00 79.00 82 LEU A O 1
ATOM 618 N N . THR A 1 83 ? 1.430 9.869 10.668 1.00 74.44 83 THR A N 1
ATOM 619 C CA . THR A 1 83 ? 2.597 10.493 10.040 1.00 74.44 83 THR A CA 1
ATOM 620 C C . THR A 1 83 ? 2.163 11.852 9.504 1.00 74.44 83 THR A C 1
ATOM 622 O O . THR A 1 83 ? 1.145 11.914 8.809 1.00 74.44 83 THR A O 1
ATOM 625 N N . PRO A 1 84 ? 2.876 12.946 9.830 1.00 73.69 84 PRO A N 1
ATOM 626 C CA . PRO A 1 84 ? 2.615 14.244 9.224 1.00 73.69 84 PRO A CA 1
ATOM 627 C C . PRO A 1 84 ? 2.613 14.119 7.701 1.00 73.69 84 PRO A C 1
ATOM 629 O O . PRO A 1 84 ? 3.449 13.408 7.140 1.00 73.69 84 PRO A O 1
ATOM 632 N N . ALA A 1 85 ? 1.692 14.808 7.026 1.00 67.88 85 ALA A N 1
ATOM 633 C CA . ALA A 1 85 ? 1.714 14.852 5.572 1.00 67.88 85 ALA A CA 1
ATOM 634 C C . ALA A 1 85 ? 3.093 15.347 5.110 1.00 67.88 85 ALA A C 1
ATOM 636 O O . ALA A 1 85 ? 3.567 16.394 5.560 1.00 67.88 85 ALA A O 1
ATOM 637 N N . LEU A 1 86 ? 3.749 14.579 4.239 1.00 63.66 86 LEU A N 1
ATOM 638 C CA . LEU A 1 86 ? 5.010 15.008 3.649 1.00 63.66 86 LEU A CA 1
ATOM 639 C C . LEU A 1 86 ? 4.758 16.285 2.825 1.00 63.66 86 LEU A C 1
ATOM 641 O O . LEU A 1 86 ? 3.728 16.379 2.151 1.00 63.66 86 LEU A O 1
ATOM 645 N N . PRO A 1 87 ? 5.656 17.284 2.880 1.00 53.44 87 PRO A N 1
ATOM 646 C CA . PRO A 1 87 ? 5.481 18.510 2.117 1.00 53.44 87 PRO A CA 1
ATOM 647 C C . PRO A 1 87 ? 5.535 18.211 0.610 1.00 53.44 87 PRO A C 1
ATOM 649 O O . PRO A 1 87 ? 6.581 17.850 0.074 1.00 53.44 87 PRO A O 1
ATOM 652 N N . GLY A 1 88 ? 4.403 18.397 -0.075 1.00 56.53 88 GLY A N 1
ATOM 653 C CA . GLY A 1 88 ? 4.292 18.345 -1.536 1.00 56.53 88 GLY A CA 1
ATOM 654 C C . GLY A 1 88 ? 4.121 16.943 -2.148 1.00 56.53 88 GLY A C 1
ATOM 655 O O . GLY A 1 88 ? 4.080 15.938 -1.437 1.00 56.53 88 GLY A O 1
ATOM 656 N N . PRO A 1 89 ? 3.984 16.855 -3.488 1.00 55.16 89 PRO A N 1
ATOM 657 C CA . PRO A 1 89 ? 3.953 15.583 -4.199 1.00 55.16 89 PRO A CA 1
ATOM 658 C C . PRO A 1 89 ? 5.284 14.858 -3.993 1.00 55.16 89 PRO A C 1
ATOM 660 O O . PRO A 1 89 ? 6.322 15.253 -4.525 1.00 55.16 89 PRO A O 1
ATOM 663 N N . VAL A 1 90 ? 5.251 13.793 -3.197 1.00 53.38 90 VAL A N 1
ATOM 664 C CA . VAL A 1 90 ? 6.419 12.957 -2.935 1.00 53.38 90 VAL A CA 1
ATOM 665 C C . VAL A 1 90 ? 6.748 12.221 -4.228 1.00 53.38 90 VAL A C 1
ATOM 667 O O . VAL A 1 90 ? 6.003 11.353 -4.682 1.00 53.38 90 VAL A O 1
ATOM 670 N N . ILE A 1 91 ? 7.840 12.617 -4.876 1.00 53.69 91 ILE A N 1
ATOM 671 C CA . ILE A 1 91 ? 8.314 11.956 -6.088 1.00 53.69 91 ILE A CA 1
ATOM 672 C C . ILE A 1 91 ? 8.785 10.560 -5.673 1.00 53.69 91 ILE A C 1
ATOM 674 O O . ILE A 1 91 ? 9.774 10.431 -4.953 1.00 53.69 91 ILE A O 1
ATOM 678 N N . GLN A 1 92 ? 8.102 9.508 -6.134 1.00 55.03 92 GLN A N 1
ATOM 679 C CA . GLN A 1 92 ? 8.698 8.171 -6.178 1.00 55.03 92 GLN A CA 1
ATOM 680 C C . GLN A 1 92 ? 9.977 8.304 -7.006 1.00 55.03 92 GLN A C 1
ATOM 682 O O . GLN A 1 92 ? 9.898 8.630 -8.195 1.00 55.03 92 GLN A O 1
ATOM 687 N N . ARG A 1 93 ? 11.140 8.172 -6.355 1.00 51.94 93 ARG A N 1
ATOM 688 C CA . ARG A 1 93 ? 12.443 8.331 -7.004 1.00 51.94 93 ARG A CA 1
ATOM 689 C C . ARG A 1 93 ? 12.495 7.399 -8.207 1.00 51.94 93 ARG A C 1
ATOM 691 O O . ARG A 1 93 ? 12.382 6.194 -8.060 1.00 51.94 93 ARG A O 1
ATOM 698 N N . TYR A 1 94 ? 12.631 7.978 -9.392 1.00 51.19 94 TYR A N 1
ATOM 699 C CA . TYR A 1 94 ? 12.827 7.222 -10.618 1.00 51.19 94 TYR A CA 1
ATOM 700 C C . TYR A 1 94 ? 14.261 6.684 -10.639 1.00 51.19 94 TYR A C 1
ATOM 702 O O . TYR A 1 94 ? 15.199 7.442 -10.893 1.00 51.19 94 TYR A O 1
ATOM 710 N N . GLY A 1 95 ? 14.436 5.390 -10.382 1.00 52.22 95 GLY A N 1
ATOM 711 C CA . GLY A 1 95 ? 15.625 4.653 -10.796 1.00 52.22 95 GLY A CA 1
ATOM 712 C C . GLY A 1 95 ? 15.524 4.311 -12.284 1.00 52.22 95 GLY A C 1
ATOM 713 O O . GLY A 1 95 ? 14.728 3.464 -12.663 1.00 52.22 95 GLY A O 1
ATOM 714 N N . SER A 1 96 ? 16.264 5.030 -13.136 1.00 45.38 96 SER A N 1
ATOM 715 C CA . SER A 1 96 ? 16.805 4.570 -14.445 1.00 45.38 96 SER A CA 1
ATOM 716 C C . SER A 1 96 ? 17.223 5.727 -15.359 1.00 45.38 96 SER A C 1
ATOM 718 O O . SER A 1 96 ? 18.026 5.524 -16.263 1.00 45.38 96 SER A O 1
ATOM 720 N N . GLY A 1 97 ? 16.717 6.943 -15.127 1.00 50.50 97 GLY A N 1
ATOM 721 C CA . GLY A 1 97 ? 16.916 8.066 -16.049 1.00 50.50 97 GLY A CA 1
ATOM 722 C C . GLY A 1 97 ? 17.733 9.245 -15.532 1.00 50.50 97 GLY A C 1
ATOM 723 O O . GLY A 1 97 ? 18.020 10.114 -16.333 1.00 50.50 97 GLY A O 1
ATOM 724 N N . ASN A 1 98 ? 18.095 9.326 -14.247 1.00 46.34 98 ASN A N 1
ATOM 725 C CA . ASN A 1 98 ? 18.865 10.453 -13.707 1.00 46.34 98 ASN A CA 1
ATOM 726 C C . ASN A 1 98 ? 20.060 9.942 -12.895 1.00 46.34 98 ASN A C 1
ATOM 728 O O . ASN A 1 98 ? 19.845 9.235 -11.907 1.00 46.34 98 ASN A O 1
ATOM 732 N N . PRO A 1 99 ? 21.307 10.310 -13.239 1.00 45.72 99 PRO A N 1
ATOM 733 C CA . PRO A 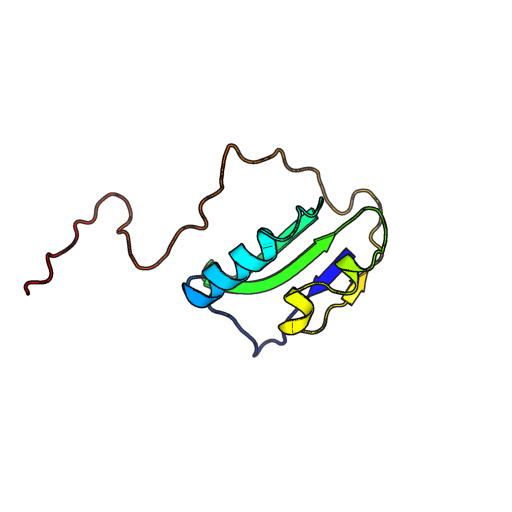1 99 ? 22.419 10.065 -12.341 1.00 45.72 99 PRO A CA 1
ATOM 734 C C . PRO A 1 99 ? 22.250 10.900 -11.060 1.00 45.72 99 PRO A C 1
ATOM 736 O O . PRO A 1 99 ? 21.982 12.101 -11.095 1.00 45.72 99 PRO A O 1
ATOM 739 N N . TRP A 1 100 ? 22.426 10.238 -9.916 1.00 41.97 100 TRP A N 1
ATOM 740 C CA . TRP A 1 100 ? 22.661 10.837 -8.594 1.00 41.97 100 TRP A CA 1
ATOM 741 C C . TRP A 1 100 ? 23.781 11.910 -8.692 1.00 41.97 100 TRP A C 1
ATOM 743 O O . TRP A 1 100 ? 24.624 11.782 -9.584 1.00 41.97 100 TRP A O 1
ATOM 753 N N . PRO A 1 101 ? 23.825 12.965 -7.842 1.00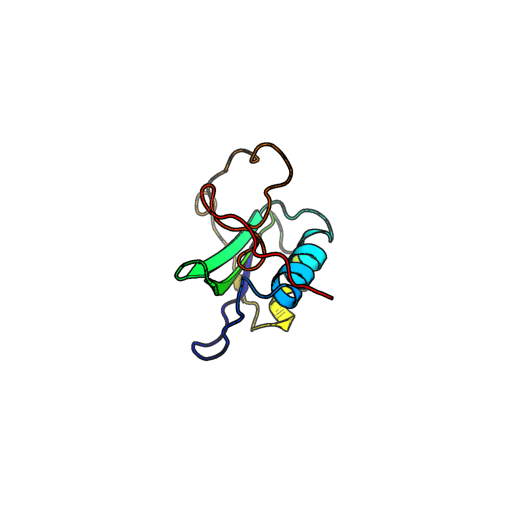 49.62 101 PRO A N 1
ATOM 754 C CA . PRO A 1 101 ? 24.090 14.373 -8.196 1.00 49.62 101 PRO A CA 1
ATOM 755 C C . PRO A 1 101 ? 25.517 14.736 -8.664 1.00 49.62 101 PRO A C 1
ATOM 757 O O . PRO A 1 101 ? 25.882 15.907 -8.670 1.00 49.62 101 PRO A O 1
ATOM 760 N N . GLY A 1 102 ? 26.325 13.763 -9.080 1.00 52.50 102 GLY A N 1
ATOM 761 C CA . GLY A 1 102 ? 27.635 13.950 -9.703 1.00 52.50 102 GLY A CA 1
ATOM 762 C C . GLY A 1 102 ? 27.793 13.375 -11.118 1.00 52.50 102 GLY A C 1
ATOM 763 O O . GLY A 1 102 ? 28.870 13.528 -11.685 1.00 52.50 102 GLY A O 1
ATOM 764 N N . GLY A 1 103 ? 26.791 12.715 -11.714 1.00 47.91 103 GLY A N 1
ATOM 765 C CA . GLY A 1 103 ? 26.929 12.137 -13.063 1.00 47.91 103 GLY A CA 1
ATOM 766 C C . GLY A 1 103 ? 26.398 13.040 -14.183 1.00 47.91 103 GLY A C 1
ATOM 767 O O . GLY A 1 103 ? 25.364 13.686 -14.034 1.00 47.91 103 GLY A O 1
ATOM 768 N N . ARG A 1 104 ? 27.093 13.080 -15.327 1.00 48.16 104 ARG A N 1
ATOM 769 C CA . ARG A 1 104 ? 26.605 13.694 -16.576 1.00 48.16 104 ARG A CA 1
ATOM 770 C C . ARG A 1 104 ? 26.089 12.607 -17.517 1.00 48.16 104 ARG A C 1
ATOM 772 O O . ARG A 1 104 ? 26.655 11.522 -17.561 1.00 48.16 104 ARG A O 1
ATOM 779 N N . PHE A 1 105 ? 25.057 12.924 -18.294 1.00 56.44 105 PHE A N 1
ATOM 780 C CA . PHE A 1 105 ? 24.615 12.080 -19.403 1.00 56.44 105 PHE A CA 1
ATOM 781 C C . PHE A 1 105 ? 25.632 12.111 -20.546 1.00 56.44 105 PHE A C 1
ATOM 783 O O . PHE A 1 105 ? 26.072 13.192 -20.951 1.00 56.44 105 PHE A O 1
ATOM 790 N N . GLU A 1 106 ? 25.945 10.952 -21.117 1.00 56.44 106 GLU A N 1
ATOM 791 C CA . GLU A 1 106 ? 26.524 10.895 -22.457 1.00 56.44 106 GLU A CA 1
ATOM 792 C C . GLU A 1 106 ? 25.434 11.230 -23.482 1.00 56.44 106 GLU A C 1
ATOM 794 O O . GLU A 1 106 ? 24.313 10.722 -23.417 1.00 56.44 106 GLU A O 1
ATOM 799 N N . ARG A 1 107 ? 25.740 12.134 -24.420 1.00 41.53 107 ARG A N 1
ATOM 800 C CA . ARG A 1 107 ? 24.833 12.434 -25.535 1.00 41.53 107 ARG A CA 1
ATOM 801 C C . ARG A 1 107 ? 24.789 11.211 -26.441 1.00 41.53 107 ARG A C 1
ATOM 803 O O . ARG A 1 107 ? 25.790 10.922 -27.092 1.00 41.53 107 ARG A O 1
ATOM 810 N N . SER A 1 108 ? 23.641 10.547 -26.547 1.00 42.97 108 SER A N 1
ATOM 811 C CA . SER A 1 108 ? 23.433 9.639 -27.670 1.00 42.97 108 SER A CA 1
ATOM 812 C C . SER A 1 108 ? 23.405 10.466 -28.959 1.00 42.97 108 SER A C 1
ATOM 814 O O . SER A 1 108 ? 22.615 11.402 -29.117 1.00 42.97 108 SER A O 1
ATOM 816 N N . GLN A 1 109 ? 24.358 10.180 -29.843 1.00 42.78 109 GLN A N 1
ATOM 817 C CA . GLN A 1 109 ? 24.391 10.717 -31.196 1.00 42.78 109 GLN A CA 1
ATOM 818 C C . GLN A 1 109 ? 23.235 10.098 -31.992 1.00 42.78 109 GLN A C 1
ATOM 820 O O . GLN A 1 109 ? 22.940 8.912 -31.833 1.00 42.78 109 GLN A O 1
ATOM 825 N N . ARG A 1 110 ? 22.553 10.935 -32.778 1.00 40.75 110 ARG A N 1
ATOM 826 C CA . ARG A 1 110 ? 21.586 10.504 -33.793 1.00 40.75 110 ARG A CA 1
ATOM 827 C C . ARG A 1 110 ? 22.310 9.977 -35.019 1.00 40.75 110 ARG A C 1
ATOM 829 O O . ARG A 1 110 ? 23.388 10.538 -35.313 1.00 40.75 110 ARG A O 1
#

Secondary structure (DSSP, 8-state):
-EEE---TT--EETT-HHHHHHHHHHHHSS--SEEEEEEETTTEEEEEEEE-SS--HHHHT-GGGGTS-EEE----TTSS---PPPSS------SSS---TTPPPP----

pLDDT: mean 74.34, std 14.83, range [40.75, 93.69]